Protein AF-A0A2T5B8F1-F1 (afdb_monomer_lite)

Sequence (82 aa):
MTVRRRCLVTGLGWVAAAVAVPVPVSFAVMNTPPDNDEAVRAEYRRLQARGTVEAYELFIERHPDHPLADDARRALERLRRK

Structure (mmCIF, N/CA/C/O backbone):
data_AF-A0A2T5B8F1-F1
#
_entry.id   AF-A0A2T5B8F1-F1
#
loop_
_atom_site.group_PDB
_atom_site.id
_atom_site.type_symbol
_atom_site.label_atom_id
_atom_site.label_alt_id
_atom_site.label_comp_id
_atom_site.label_asym_id
_atom_site.label_entity_id
_atom_site.label_seq_id
_atom_site.pdbx_PDB_ins_code
_atom_site.Cartn_x
_atom_site.Cartn_y
_atom_site.Cartn_z
_atom_site.occupancy
_atom_site.B_iso_or_equiv
_atom_site.auth_seq_id
_atom_site.a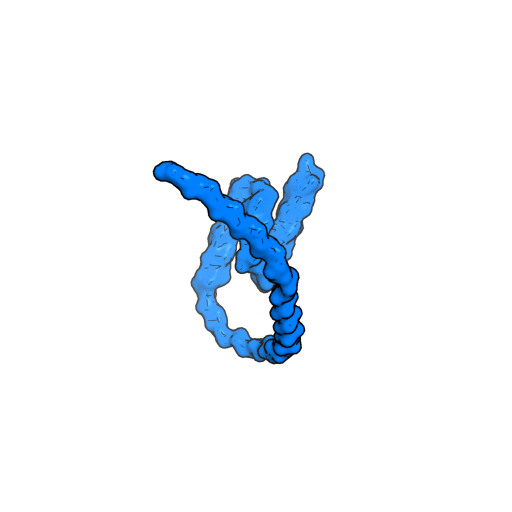uth_comp_id
_atom_site.auth_asym_id
_atom_site.auth_atom_id
_atom_site.pdbx_PDB_model_num
ATOM 1 N N . MET A 1 1 ? -4.370 57.798 2.094 1.00 43.38 1 MET A N 1
ATOM 2 C CA . MET A 1 1 ? -5.636 57.045 1.961 1.00 43.38 1 MET A CA 1
ATOM 3 C C . MET A 1 1 ? -6.408 57.535 0.743 1.00 43.38 1 MET A C 1
ATOM 5 O O . MET A 1 1 ? -6.758 58.701 0.733 1.00 43.38 1 MET A O 1
ATOM 9 N N . THR A 1 2 ? -6.662 56.687 -0.260 1.00 38.56 2 THR A N 1
ATOM 10 C CA . THR A 1 2 ? -7.872 56.691 -1.120 1.00 38.56 2 THR A CA 1
ATOM 11 C C . THR A 1 2 ? -7.847 55.399 -1.941 1.00 38.56 2 THR A C 1
ATOM 13 O O . THR A 1 2 ? -6.922 55.144 -2.706 1.00 38.56 2 THR A O 1
ATOM 16 N N . VAL A 1 3 ? -8.844 54.549 -1.712 1.00 51.16 3 VAL A N 1
ATOM 17 C CA . VAL A 1 3 ? -9.049 53.242 -2.343 1.00 51.16 3 VAL A CA 1
ATOM 18 C C . VAL A 1 3 ? -9.670 53.444 -3.717 1.00 51.16 3 VAL A C 1
ATOM 20 O O . VAL A 1 3 ? -10.716 54.077 -3.786 1.00 51.16 3 VAL A O 1
ATOM 23 N N . ARG A 1 4 ? -9.137 52.824 -4.779 1.00 52.50 4 ARG A N 1
ATOM 24 C CA . ARG A 1 4 ? -9.939 52.475 -5.966 1.00 52.50 4 ARG A CA 1
ATOM 25 C C . ARG A 1 4 ? -9.501 51.144 -6.568 1.00 52.50 4 ARG A C 1
ATOM 27 O O . ARG A 1 4 ? -8.718 51.070 -7.506 1.00 52.50 4 ARG A O 1
ATOM 34 N N . ARG A 1 5 ? -10.083 50.091 -5.991 1.00 58.53 5 ARG A N 1
ATOM 35 C CA . ARG A 1 5 ? -10.249 48.765 -6.588 1.00 58.53 5 ARG A CA 1
ATOM 36 C C . ARG A 1 5 ? -10.872 48.923 -7.975 1.00 58.53 5 ARG A C 1
ATOM 38 O O . ARG A 1 5 ? -11.956 49.493 -8.089 1.00 58.53 5 ARG A O 1
ATOM 45 N N . ARG A 1 6 ? -10.221 48.393 -9.007 1.00 57.81 6 ARG A N 1
ATOM 46 C CA . ARG A 1 6 ? -10.840 48.200 -10.318 1.00 57.81 6 ARG A CA 1
ATOM 47 C C . ARG A 1 6 ? -10.597 46.761 -10.745 1.00 57.81 6 ARG A C 1
ATOM 49 O O . ARG A 1 6 ? -9.542 46.393 -11.241 1.00 57.81 6 ARG A O 1
ATOM 56 N N . CYS A 1 7 ? -11.588 45.955 -10.396 1.00 43.66 7 CYS A N 1
ATOM 57 C CA . CYS A 1 7 ? -11.784 44.592 -10.839 1.00 43.66 7 CYS A CA 1
ATOM 58 C C . CYS A 1 7 ? -12.141 44.636 -12.330 1.00 43.66 7 CYS A C 1
ATOM 60 O O . CYS A 1 7 ? -13.079 45.342 -12.694 1.00 43.66 7 CYS A O 1
ATOM 62 N N . LEU A 1 8 ? -11.404 43.914 -13.170 1.00 53.09 8 LEU A N 1
ATOM 63 C CA . LEU A 1 8 ? -11.844 43.518 -14.505 1.00 53.09 8 LEU A CA 1
ATOM 64 C C . LEU A 1 8 ? -11.390 42.074 -14.712 1.00 53.09 8 LEU A C 1
ATOM 66 O O . LEU A 1 8 ? -10.246 41.791 -15.052 1.00 53.09 8 LEU A O 1
ATOM 70 N N . VAL A 1 9 ? -12.321 41.171 -14.421 1.00 55.06 9 VAL A N 1
ATOM 71 C CA . VAL A 1 9 ? -12.314 39.787 -14.884 1.00 55.06 9 VAL A CA 1
ATOM 72 C C . VAL A 1 9 ? -12.492 39.823 -16.404 1.00 55.06 9 VAL A C 1
ATOM 74 O O . VAL A 1 9 ? -13.389 40.514 -16.875 1.00 55.06 9 VAL A O 1
ATOM 77 N N . THR A 1 10 ? -11.651 39.142 -17.181 1.00 56.06 10 THR A N 1
ATOM 78 C CA . THR A 1 10 ? -11.977 38.710 -18.557 1.00 56.06 10 THR A CA 1
ATOM 79 C C . THR A 1 10 ? -10.989 37.642 -19.048 1.00 56.06 10 THR A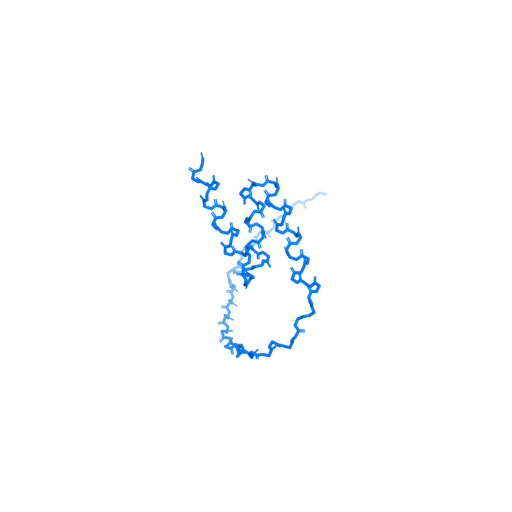 C 1
ATOM 81 O O . THR A 1 10 ? -9.782 37.842 -18.978 1.00 56.06 10 THR A O 1
ATOM 84 N N . GLY A 1 11 ? -11.542 36.534 -19.566 1.00 54.09 11 GLY A N 1
ATOM 85 C CA . GLY A 1 11 ? -10.887 35.492 -20.383 1.00 54.09 11 GLY A CA 1
ATOM 86 C C . GLY A 1 11 ? -10.175 34.408 -19.570 1.00 54.09 11 GLY A C 1
ATOM 87 O O . GLY A 1 11 ? -9.090 34.640 -19.063 1.00 54.09 11 GLY A O 1
ATOM 88 N N . LEU A 1 12 ? -10.737 33.224 -19.294 1.00 60.44 12 LEU A N 1
ATOM 89 C CA . LEU A 1 12 ? -11.164 32.159 -20.223 1.00 60.44 12 LEU A CA 1
ATOM 90 C C . LEU A 1 12 ? -10.181 31.931 -21.383 1.00 60.44 12 LEU A C 1
ATOM 92 O O . LEU A 1 12 ? -10.196 32.671 -22.361 1.00 60.44 12 LEU A O 1
ATOM 96 N N . GLY A 1 13 ? -9.381 30.863 -21.282 1.00 49.56 13 GLY A N 1
ATOM 97 C CA . GLY A 1 13 ? -8.570 30.370 -22.396 1.00 49.56 13 GLY A CA 1
ATOM 98 C C . GLY A 1 13 ? -7.409 29.459 -21.997 1.00 49.56 13 GLY A C 1
ATOM 99 O O . GLY A 1 13 ? -6.281 29.717 -22.397 1.00 49.56 13 GLY A O 1
ATOM 100 N N . TRP A 1 14 ? -7.639 28.407 -21.205 1.00 61.97 14 TRP A N 1
ATOM 101 C CA . TRP A 1 14 ? -6.651 27.327 -21.081 1.00 61.97 14 TRP A CA 1
ATOM 102 C C . TRP A 1 14 ? -6.756 26.434 -22.318 1.00 61.97 14 TRP A C 1
ATOM 104 O O . TRP A 1 14 ? -7.627 25.572 -22.408 1.00 61.97 14 TRP A O 1
ATOM 114 N N . VAL A 1 15 ? -5.893 26.670 -23.303 1.00 58.16 15 VAL A N 1
ATOM 115 C CA . VAL A 1 15 ? -5.744 25.770 -24.449 1.00 58.16 15 VAL A CA 1
ATOM 116 C C . VAL A 1 15 ? -4.816 24.634 -24.019 1.00 58.16 15 VAL A C 1
ATOM 118 O O . VAL A 1 15 ? -3.597 24.749 -24.099 1.00 58.16 15 VAL A O 1
ATOM 121 N N . ALA A 1 16 ? -5.389 23.542 -23.511 1.00 55.12 16 ALA A N 1
ATOM 122 C CA . ALA A 1 16 ? -4.664 22.299 -23.267 1.00 55.12 16 ALA A CA 1
ATOM 123 C C . ALA A 1 16 ? -4.667 21.457 -24.552 1.00 55.12 16 ALA A C 1
ATOM 125 O O . ALA A 1 16 ? -5.570 20.658 -24.790 1.00 55.12 16 ALA A O 1
ATOM 126 N N . ALA A 1 17 ? -3.664 21.654 -25.406 1.00 54.44 17 ALA A N 1
ATOM 127 C CA . ALA A 1 17 ? -3.394 20.748 -26.516 1.00 54.44 17 ALA A CA 1
ATOM 128 C C . ALA A 1 17 ? -2.627 19.527 -25.983 1.00 54.44 17 ALA A C 1
ATOM 130 O O . ALA A 1 17 ? -1.400 19.536 -25.896 1.00 54.44 17 ALA A O 1
ATOM 131 N N . ALA A 1 18 ? -3.352 18.479 -25.589 1.00 57.06 18 ALA A N 1
ATOM 132 C CA . ALA A 1 18 ? -2.765 17.182 -25.274 1.00 57.06 18 ALA A CA 1
ATOM 133 C C . ALA A 1 18 ? -2.379 16.473 -26.582 1.00 57.06 18 ALA A C 1
ATOM 135 O O . ALA A 1 18 ? -3.187 15.772 -27.189 1.00 57.06 18 ALA A O 1
ATOM 136 N N . VAL A 1 19 ? -1.145 16.677 -27.043 1.00 56.56 19 VAL A N 1
ATOM 137 C CA . VAL A 1 19 ? -0.564 15.839 -28.097 1.00 56.56 19 VAL A CA 1
ATOM 138 C C . VAL A 1 19 ? -0.140 14.529 -27.441 1.00 56.56 19 VAL A C 1
ATOM 140 O O . VAL A 1 19 ? 0.863 14.471 -26.733 1.00 56.56 19 VAL A O 1
ATOM 143 N N . ALA A 1 20 ? -0.934 13.479 -27.638 1.00 59.06 20 ALA A N 1
ATOM 144 C CA . ALA A 1 20 ? -0.573 12.123 -27.251 1.00 59.06 20 ALA A CA 1
ATOM 145 C C . ALA A 1 20 ? 0.566 11.638 -28.158 1.00 59.06 20 ALA A C 1
ATOM 147 O O . ALA A 1 20 ? 0.335 11.183 -29.277 1.00 59.06 20 ALA A O 1
ATOM 148 N N . VAL A 1 21 ? 1.807 11.773 -27.692 1.00 66.12 21 VAL A N 1
ATOM 149 C CA . VAL A 1 21 ? 2.960 11.138 -28.332 1.00 66.12 21 VAL A CA 1
ATOM 150 C C . VAL A 1 21 ? 2.969 9.670 -27.895 1.00 66.12 21 VAL A C 1
ATOM 152 O O . VAL A 1 21 ? 3.097 9.415 -26.695 1.00 66.12 21 VAL A O 1
ATOM 155 N N . PRO A 1 22 ? 2.833 8.689 -28.805 1.00 61.56 22 PRO A N 1
ATOM 156 C CA . PRO A 1 22 ? 3.042 7.295 -28.448 1.00 61.56 22 PRO A CA 1
ATOM 157 C C . PRO A 1 22 ? 4.535 7.101 -28.171 1.00 61.56 22 PRO A C 1
ATOM 159 O O . PRO A 1 22 ? 5.348 7.055 -29.092 1.00 61.56 22 PRO A O 1
ATOM 162 N N . VAL A 1 23 ? 4.911 7.029 -26.894 1.00 63.00 23 VAL A N 1
A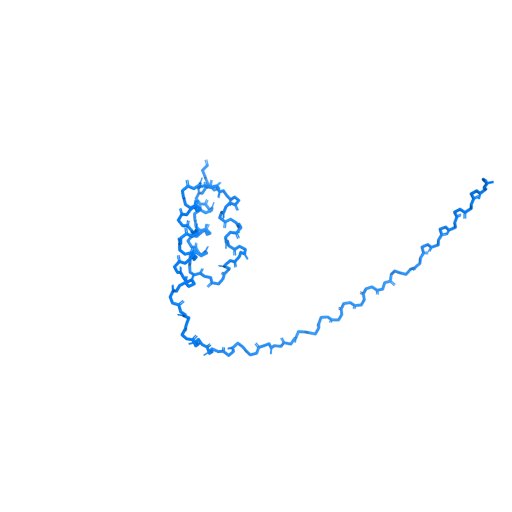TOM 163 C CA . VAL A 1 23 ? 6.250 6.582 -26.508 1.00 63.00 23 VAL A CA 1
ATOM 164 C C . VAL A 1 23 ? 6.370 5.095 -26.857 1.00 63.00 23 VAL A C 1
ATOM 166 O O . VAL A 1 23 ? 5.597 4.292 -26.329 1.00 63.00 23 VAL A O 1
ATOM 169 N N . PRO A 1 24 ? 7.293 4.686 -27.747 1.00 56.50 24 PRO A N 1
ATOM 170 C CA . PRO A 1 24 ? 7.609 3.276 -27.880 1.00 56.50 24 PRO A CA 1
ATOM 171 C C . PRO A 1 24 ? 8.218 2.843 -26.547 1.00 56.50 24 PRO A C 1
ATOM 173 O O . PRO A 1 24 ? 9.274 3.339 -26.150 1.00 56.50 24 PRO A O 1
ATOM 176 N N . VAL A 1 25 ? 7.532 1.956 -25.826 1.00 55.75 25 VAL A N 1
ATOM 177 C CA . VAL A 1 25 ? 8.075 1.336 -24.616 1.00 55.75 25 VAL A CA 1
ATOM 178 C C . VAL A 1 25 ? 9.157 0.368 -25.079 1.00 55.75 25 VAL A C 1
ATOM 180 O O . VAL A 1 25 ? 8.922 -0.817 -25.300 1.00 55.75 25 VAL A O 1
ATOM 183 N N . SER A 1 26 ? 10.345 0.909 -25.333 1.00 57.25 26 SER A N 1
ATOM 184 C CA . SER A 1 26 ? 11.539 0.128 -25.600 1.00 57.25 26 SER A CA 1
ATOM 185 C C . SER A 1 26 ? 11.787 -0.741 -24.374 1.00 57.25 26 SER A C 1
ATOM 187 O O . SER A 1 26 ? 12.178 -0.241 -23.321 1.00 57.25 26 SER A O 1
ATOM 189 N N . PHE A 1 27 ? 11.539 -2.043 -24.519 1.00 53.03 27 PHE A N 1
ATOM 190 C CA . PHE A 1 27 ? 11.878 -3.110 -23.577 1.00 53.03 27 PHE A CA 1
ATOM 191 C C . PHE A 1 27 ? 13.408 -3.269 -23.504 1.00 53.03 27 PHE A C 1
ATOM 193 O O . PHE A 1 27 ? 13.982 -4.296 -23.844 1.00 53.03 27 PHE A O 1
ATOM 200 N N . ALA A 1 28 ? 14.097 -2.203 -23.115 1.00 52.97 28 ALA A N 1
ATOM 201 C CA . ALA A 1 28 ? 15.485 -2.231 -22.709 1.00 52.97 28 ALA A CA 1
ATOM 202 C C . ALA A 1 28 ? 15.487 -2.352 -21.186 1.00 52.97 28 ALA A C 1
ATOM 204 O O . ALA A 1 28 ? 15.778 -1.391 -20.476 1.00 52.97 28 ALA A O 1
ATOM 205 N N . VAL A 1 29 ? 15.130 -3.537 -20.674 1.00 59.09 29 VAL A N 1
ATOM 206 C CA . VAL A 1 29 ? 15.401 -3.881 -19.273 1.00 59.09 29 VAL A CA 1
ATOM 207 C C . VAL A 1 29 ? 16.903 -4.155 -19.158 1.00 59.09 29 VAL A C 1
ATOM 209 O O . VAL A 1 29 ? 17.402 -5.277 -19.152 1.00 59.09 29 VAL A O 1
ATOM 212 N N . MET A 1 30 ? 17.664 -3.068 -19.187 1.00 56.84 30 MET A N 1
ATOM 213 C CA . MET A 1 30 ? 19.072 -3.059 -18.842 1.00 56.84 30 MET A CA 1
ATOM 214 C C . MET A 1 30 ? 19.132 -3.323 -17.335 1.00 56.84 30 MET A C 1
ATOM 216 O O . MET A 1 30 ? 18.982 -2.398 -16.551 1.00 56.84 30 MET A O 1
ATOM 220 N N . ASN A 1 31 ? 19.233 -4.602 -16.962 1.00 58.56 31 ASN A N 1
ATOM 221 C CA . ASN A 1 31 ? 19.748 -5.118 -15.690 1.00 58.56 31 ASN A CA 1
ATOM 222 C C . ASN A 1 31 ? 19.622 -4.129 -14.506 1.00 58.56 31 ASN A C 1
ATOM 224 O O . ASN A 1 31 ? 20.565 -3.400 -14.193 1.00 58.56 31 ASN A O 1
ATOM 228 N N . THR A 1 32 ? 18.443 -4.072 -13.879 1.00 58.19 32 THR A N 1
ATOM 229 C CA . THR A 1 32 ? 18.235 -3.305 -12.645 1.00 58.19 32 THR A CA 1
ATOM 230 C C . THR A 1 32 ? 19.194 -3.843 -11.575 1.00 58.19 32 THR A C 1
ATOM 232 O O . THR A 1 32 ? 19.154 -5.042 -11.291 1.00 58.19 32 THR A O 1
ATOM 235 N N . P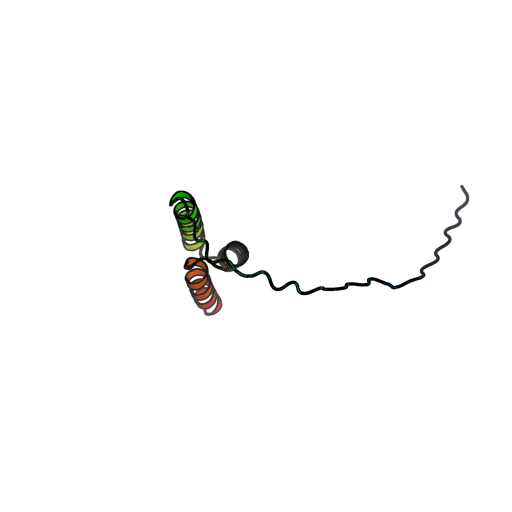RO A 1 33 ? 20.061 -3.011 -10.968 1.00 57.25 33 PRO A N 1
ATOM 236 C CA . PRO A 1 33 ? 20.840 -3.442 -9.816 1.00 57.25 33 PRO A CA 1
ATOM 237 C C . PRO A 1 33 ? 19.878 -3.908 -8.704 1.00 57.25 33 PRO A C 1
ATOM 239 O O . PRO A 1 33 ? 18.905 -3.200 -8.427 1.00 57.25 33 PRO A O 1
ATOM 242 N N . PRO A 1 34 ? 20.128 -5.058 -8.045 1.00 58.16 34 PRO A N 1
ATOM 243 C CA . PRO A 1 34 ? 19.199 -5.682 -7.089 1.00 58.16 34 PRO A CA 1
ATOM 244 C C . PRO A 1 34 ? 18.856 -4.800 -5.875 1.00 58.16 34 PRO A C 1
ATOM 246 O O . PRO A 1 34 ? 17.915 -5.091 -5.137 1.00 58.16 34 PRO A O 1
ATOM 249 N N . ASP A 1 35 ? 19.600 -3.712 -5.671 1.00 62.69 35 ASP A N 1
ATOM 250 C CA . ASP A 1 35 ? 19.431 -2.785 -4.558 1.00 62.69 35 ASP A CA 1
ATOM 251 C C . ASP A 1 35 ? 18.104 -2.010 -4.608 1.00 62.69 35 ASP A C 1
ATOM 253 O O . ASP A 1 35 ? 17.553 -1.675 -3.556 1.00 62.69 35 ASP A O 1
ATOM 257 N N . ASN A 1 36 ? 17.551 -1.740 -5.801 1.00 72.81 36 ASN A N 1
ATOM 258 C CA . ASN A 1 36 ? 16.286 -1.003 -5.907 1.00 72.81 36 ASN A CA 1
ATOM 259 C C . ASN A 1 36 ? 15.090 -1.872 -5.478 1.00 72.81 36 ASN A C 1
ATOM 261 O O . ASN A 1 36 ? 14.310 -1.458 -4.620 1.00 72.81 36 ASN A O 1
ATOM 265 N N . ASP A 1 37 ? 15.004 -3.108 -5.978 1.00 84.50 37 ASP A N 1
ATOM 266 C CA . ASP A 1 37 ? 13.975 -4.075 -5.579 1.00 84.50 37 ASP A CA 1
ATOM 267 C C . ASP A 1 37 ? 14.053 -4.432 -4.083 1.00 84.50 37 ASP A C 1
ATOM 269 O O . ASP A 1 37 ? 13.031 -4.615 -3.414 1.00 84.50 37 ASP A O 1
ATOM 273 N N . GLU A 1 38 ? 15.259 -4.522 -3.513 1.00 86.69 38 GLU A N 1
ATOM 274 C CA . GLU A 1 38 ? 15.453 -4.762 -2.077 1.00 86.69 38 GLU A CA 1
ATOM 275 C C . GLU A 1 38 ? 14.893 -3.612 -1.226 1.00 86.69 38 GLU A C 1
ATOM 277 O O . GLU A 1 38 ? 14.202 -3.853 -0.228 1.00 86.69 38 GLU A O 1
ATOM 282 N N . ALA A 1 39 ? 15.131 -2.362 -1.636 1.00 87.25 39 ALA A N 1
ATOM 283 C CA . ALA A 1 39 ? 14.600 -1.185 -0.957 1.00 87.25 39 ALA A CA 1
ATOM 284 C C . ALA A 1 39 ? 13.063 -1.152 -0.996 1.00 87.25 39 ALA A C 1
ATOM 286 O O . ALA A 1 39 ? 12.428 -0.946 0.043 1.00 87.25 39 ALA A O 1
ATOM 287 N N . VAL A 1 40 ? 12.462 -1.451 -2.153 1.00 89.62 40 VAL A N 1
ATOM 288 C CA . VAL A 1 40 ? 10.999 -1.521 -2.312 1.00 89.62 40 VAL A CA 1
ATOM 289 C C . VAL A 1 40 ? 10.408 -2.646 -1.453 1.00 89.62 40 VAL A C 1
ATOM 291 O O . VAL A 1 40 ? 9.410 -2.448 -0.753 1.00 89.62 40 VAL A O 1
ATOM 294 N N . ARG A 1 41 ? 11.062 -3.815 -1.399 1.00 91.38 41 ARG A N 1
ATOM 295 C CA . ARG A 1 41 ? 10.684 -4.922 -0.498 1.00 91.38 41 ARG A CA 1
ATOM 296 C C . ARG A 1 41 ? 10.775 -4.532 0.976 1.00 91.38 41 ARG A C 1
ATOM 298 O O . ARG A 1 41 ? 9.919 -4.921 1.778 1.00 91.38 41 ARG A O 1
ATOM 305 N N . ALA A 1 42 ? 11.811 -3.795 1.367 1.00 92.25 42 ALA A N 1
ATOM 306 C CA . ALA A 1 42 ? 11.975 -3.317 2.734 1.00 92.25 42 ALA A CA 1
ATOM 307 C C . ALA A 1 42 ? 10.889 -2.301 3.115 1.00 92.25 42 ALA A C 1
ATOM 309 O O . ALA A 1 42 ? 10.344 -2.391 4.217 1.00 92.25 42 ALA A O 1
ATOM 310 N N . GLU A 1 43 ? 10.532 -1.385 2.213 1.00 90.50 43 GLU A N 1
ATOM 311 C CA . GLU A 1 43 ? 9.413 -0.466 2.416 1.00 90.50 43 GLU A CA 1
ATOM 312 C C . GLU A 1 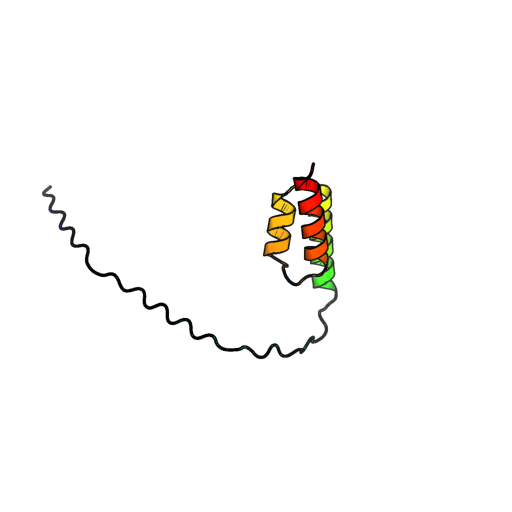43 ? 8.101 -1.237 2.571 1.00 90.50 43 GLU A C 1
ATOM 314 O O . GLU A 1 43 ? 7.422 -1.074 3.585 1.00 90.50 43 GLU A O 1
ATOM 319 N N . TYR A 1 44 ? 7.805 -2.174 1.666 1.00 93.19 44 TYR A N 1
ATOM 320 C CA . TYR A 1 44 ? 6.587 -2.981 1.731 1.00 93.19 44 TYR A CA 1
ATOM 321 C C . TYR A 1 44 ? 6.447 -3.753 3.053 1.00 93.19 44 TYR A C 1
ATOM 323 O O . TYR A 1 44 ? 5.367 -3.789 3.647 1.00 93.19 44 TYR A O 1
ATOM 331 N N . ARG A 1 45 ? 7.542 -4.312 3.589 1.00 94.19 45 ARG A N 1
ATOM 332 C CA . ARG A 1 45 ? 7.543 -4.952 4.920 1.00 94.19 45 ARG A CA 1
ATOM 333 C C . ARG A 1 45 ? 7.140 -3.988 6.038 1.00 94.19 45 ARG A C 1
ATOM 335 O O . ARG A 1 45 ? 6.405 -4.381 6.943 1.00 94.19 45 ARG A O 1
ATOM 342 N N . ARG A 1 46 ? 7.575 -2.725 5.979 1.00 93.06 46 ARG A N 1
ATOM 343 C CA . ARG A 1 46 ? 7.172 -1.702 6.961 1.00 93.06 46 ARG A CA 1
ATOM 344 C C . ARG A 1 46 ? 5.683 -1.384 6.857 1.00 93.06 46 ARG A C 1
ATOM 346 O O . ARG A 1 46 ? 5.044 -1.183 7.886 1.00 93.06 46 ARG A O 1
ATOM 353 N N . LEU A 1 47 ? 5.124 -1.367 5.649 1.00 91.69 47 LEU A N 1
ATOM 354 C CA . LEU A 1 47 ? 3.691 -1.137 5.438 1.00 91.69 47 LEU A CA 1
ATOM 355 C C . LEU A 1 47 ? 2.859 -2.305 5.961 1.00 91.69 47 LEU A C 1
ATOM 357 O O . LEU A 1 47 ? 1.866 -2.075 6.642 1.00 91.69 47 LEU A O 1
ATOM 361 N N . GLN A 1 48 ? 3.311 -3.543 5.741 1.00 91.50 48 GLN A N 1
ATOM 362 C CA . GLN A 1 48 ? 2.674 -4.730 6.315 1.00 91.50 48 GLN A CA 1
ATOM 363 C C . GLN A 1 48 ? 2.652 -4.711 7.845 1.00 91.50 48 GLN A C 1
ATOM 365 O O . GLN A 1 48 ? 1.642 -5.074 8.439 1.00 91.50 48 GLN A O 1
ATOM 370 N N . ALA A 1 49 ? 3.726 -4.237 8.484 1.00 92.38 49 ALA A N 1
ATOM 371 C CA . ALA A 1 49 ? 3.760 -4.079 9.936 1.00 92.38 49 ALA A CA 1
ATOM 372 C C . ALA A 1 49 ? 2.787 -2.997 10.443 1.00 92.38 49 ALA A C 1
ATOM 374 O O . ALA A 1 49 ? 2.252 -3.126 11.541 1.00 92.38 49 ALA A O 1
ATOM 375 N N . ARG A 1 50 ? 2.548 -1.937 9.656 1.00 91.06 50 ARG A N 1
ATOM 376 C CA . ARG A 1 50 ? 1.569 -0.885 9.984 1.00 91.06 50 ARG A CA 1
ATOM 377 C C . ARG A 1 50 ? 0.132 -1.346 9.754 1.00 91.06 50 ARG A C 1
ATOM 379 O O . ARG A 1 50 ? -0.737 -1.026 10.556 1.00 91.06 50 ARG A O 1
ATOM 386 N N . GLY A 1 51 ? -0.117 -2.065 8.661 1.00 89.75 51 GLY A N 1
ATOM 387 C CA . GLY A 1 51 ? -1.426 -2.627 8.340 1.00 89.75 51 GLY A CA 1
ATOM 388 C C . GLY A 1 51 ? -2.529 -1.585 8.122 1.00 89.75 51 GLY A C 1
ATOM 389 O O . GLY A 1 51 ? -3.690 -1.884 8.385 1.00 89.75 51 GLY A O 1
ATOM 390 N N . THR A 1 52 ? -2.197 -0.366 7.682 1.00 93.56 52 THR A N 1
ATOM 391 C CA . THR A 1 52 ? -3.176 0.713 7.456 1.00 93.56 52 THR A CA 1
ATOM 392 C C . THR A 1 52 ? -3.490 0.903 5.975 1.00 93.56 52 THR A C 1
ATOM 394 O O . THR A 1 52 ? -2.624 0.733 5.121 1.00 93.56 52 THR A O 1
ATOM 397 N N . VAL A 1 53 ? -4.730 1.298 5.675 1.00 93.25 53 VAL A N 1
ATOM 398 C CA . VAL A 1 53 ? -5.230 1.558 4.310 1.00 93.25 53 VAL A CA 1
ATOM 399 C C . VAL A 1 53 ? -4.347 2.581 3.583 1.00 93.25 53 VAL A C 1
ATOM 401 O O . VAL A 1 53 ? -3.801 2.277 2.527 1.00 93.25 53 VAL A O 1
ATOM 404 N N . GLU A 1 54 ? -4.111 3.732 4.213 1.00 92.31 54 GLU A N 1
ATOM 405 C CA . GLU A 1 54 ? -3.313 4.839 3.663 1.00 92.31 54 GLU A CA 1
ATOM 406 C C . GLU A 1 54 ? -1.873 4.423 3.310 1.00 92.31 54 GLU A C 1
ATOM 408 O O . GLU A 1 54 ? -1.317 4.840 2.297 1.00 92.31 54 GLU A O 1
ATOM 413 N N . ALA A 1 55 ? -1.261 3.548 4.118 1.00 93.00 55 ALA A N 1
ATOM 414 C CA . ALA A 1 55 ? 0.099 3.072 3.880 1.00 93.00 55 ALA A CA 1
ATOM 415 C C . ALA A 1 55 ? 0.195 2.234 2.595 1.00 93.00 55 ALA A C 1
ATOM 417 O O . ALA A 1 55 ? 1.156 2.372 1.838 1.00 93.00 55 ALA A O 1
ATOM 418 N N . TYR A 1 56 ? -0.797 1.380 2.338 1.00 94.06 56 TYR A N 1
ATOM 419 C CA . TYR A 1 56 ? -0.847 0.595 1.107 1.00 94.06 56 TYR A CA 1
ATOM 420 C C . TYR A 1 56 ? -1.194 1.454 -0.112 1.00 94.06 56 TYR A C 1
ATOM 422 O O . TYR A 1 56 ? -0.608 1.238 -1.169 1.00 94.06 56 TYR A O 1
ATOM 430 N N . GLU A 1 57 ? -2.085 2.440 0.023 1.00 93.81 57 GLU A N 1
ATOM 431 C CA . GLU A 1 57 ? -2.436 3.367 -1.065 1.00 93.81 57 GLU A CA 1
ATOM 432 C C . GLU A 1 57 ? -1.214 4.151 -1.550 1.00 93.81 57 GLU A C 1
ATOM 434 O O . GLU A 1 57 ? -0.874 4.076 -2.730 1.00 93.81 57 GLU A O 1
ATOM 439 N N . LEU A 1 58 ? -0.470 4.768 -0.626 1.00 93.31 58 LEU A N 1
ATOM 440 C CA . LEU A 1 58 ? 0.755 5.505 -0.948 1.00 93.31 58 LEU A CA 1
ATOM 441 C C . LEU A 1 58 ? 1.806 4.636 -1.651 1.00 93.31 58 LEU A C 1
ATOM 443 O O . LEU A 1 58 ? 2.563 5.124 -2.488 1.00 93.31 58 LEU A O 1
ATOM 447 N N . PHE A 1 59 ? 1.884 3.350 -1.314 1.00 94.31 59 PHE A N 1
ATOM 448 C CA . PHE A 1 59 ? 2.811 2.425 -1.963 1.00 94.31 59 PHE A CA 1
ATOM 449 C C . PHE A 1 59 ? 2.393 2.082 -3.387 1.00 94.31 59 PHE A C 1
ATOM 451 O O . PHE A 1 59 ? 3.240 2.044 -4.276 1.00 94.31 59 PHE A O 1
ATOM 458 N N . ILE A 1 60 ? 1.095 1.871 -3.612 1.00 93.94 60 ILE A N 1
ATOM 459 C CA . ILE A 1 60 ? 0.545 1.610 -4.945 1.00 93.94 60 ILE A CA 1
ATOM 460 C C . ILE A 1 60 ? 0.732 2.836 -5.844 1.00 93.94 60 ILE A C 1
ATOM 462 O O . ILE A 1 60 ? 1.064 2.676 -7.013 1.00 93.94 60 ILE A O 1
ATOM 466 N N . GLU A 1 61 ? 0.561 4.046 -5.307 1.00 93.00 61 GLU A N 1
ATOM 467 C CA . GLU A 1 61 ? 0.783 5.292 -6.050 1.00 93.00 61 GLU A CA 1
ATOM 468 C C . GLU A 1 61 ? 2.254 5.496 -6.432 1.00 93.00 61 GLU A C 1
ATOM 470 O O . GLU A 1 61 ? 2.542 5.971 -7.529 1.00 93.00 61 GLU A O 1
ATOM 475 N N . ARG A 1 62 ? 3.196 5.127 -5.553 1.00 90.19 62 ARG A N 1
ATOM 476 C CA . ARG A 1 62 ? 4.639 5.260 -5.827 1.00 90.19 62 ARG A CA 1
ATOM 477 C C . ARG A 1 62 ? 5.200 4.163 -6.721 1.00 90.19 62 ARG A C 1
ATOM 479 O O . ARG A 1 62 ? 6.132 4.423 -7.476 1.00 90.19 62 ARG A O 1
ATOM 486 N N . HIS A 1 63 ? 4.671 2.947 -6.613 1.00 90.69 63 HIS A N 1
ATOM 487 C CA . HIS A 1 63 ? 5.195 1.770 -7.303 1.00 90.69 63 HIS A CA 1
ATOM 488 C C . HIS A 1 63 ? 4.114 1.025 -8.103 1.00 90.69 63 HIS A C 1
ATOM 490 O O . HIS A 1 63 ? 3.969 -0.183 -7.925 1.00 90.69 63 HIS A O 1
ATOM 496 N N . PRO A 1 64 ? 3.361 1.690 -9.000 1.00 89.31 64 PRO A N 1
ATOM 497 C CA . PRO A 1 64 ? 2.210 1.078 -9.668 1.00 89.31 64 PRO A CA 1
ATOM 498 C C . PRO A 1 64 ? 2.567 -0.118 -10.565 1.00 89.31 64 PRO A C 1
ATOM 500 O O . PRO A 1 64 ? 1.728 -1.009 -10.717 1.00 89.31 64 PRO A O 1
ATOM 503 N N . ASP A 1 65 ? 3.787 -0.147 -11.112 1.00 87.50 65 ASP A N 1
ATOM 504 C CA . ASP A 1 65 ? 4.314 -1.201 -11.994 1.00 87.50 65 ASP A CA 1
ATOM 505 C C . ASP A 1 65 ? 5.079 -2.316 -11.252 1.00 87.50 65 ASP A C 1
ATOM 507 O O . ASP A 1 65 ? 5.543 -3.275 -11.868 1.00 87.50 65 ASP A O 1
ATOM 511 N N . HIS A 1 66 ? 5.248 -2.210 -9.930 1.00 88.06 66 HIS A N 1
ATOM 512 C CA . HIS A 1 66 ? 6.001 -3.199 -9.159 1.00 88.06 66 HIS A CA 1
ATOM 513 C C . HIS A 1 66 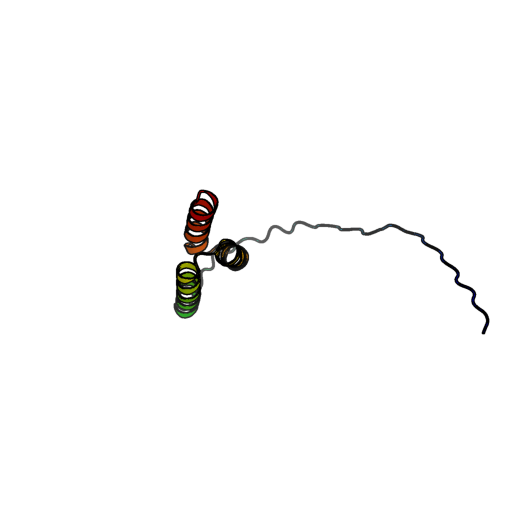? 5.106 -4.393 -8.776 1.00 88.06 66 HIS A C 1
ATOM 515 O O . HIS A 1 66 ? 3.977 -4.178 -8.332 1.00 88.06 66 HIS A O 1
ATOM 521 N N . PRO A 1 67 ? 5.587 -5.652 -8.819 1.00 89.25 67 PRO A N 1
ATOM 522 C CA . PRO A 1 67 ? 4.769 -6.830 -8.486 1.00 89.25 67 PRO A CA 1
ATOM 523 C C . PRO A 1 67 ? 4.169 -6.789 -7.069 1.00 89.25 67 PRO A C 1
ATOM 525 O O . PRO A 1 67 ? 3.057 -7.254 -6.837 1.00 89.25 67 PRO A O 1
ATOM 528 N N . LEU A 1 68 ? 4.865 -6.167 -6.112 1.00 90.94 68 LEU A N 1
ATOM 529 C CA . LEU A 1 68 ? 4.334 -5.968 -4.752 1.00 90.94 68 LEU A CA 1
ATOM 530 C C . LEU A 1 68 ? 3.138 -5.011 -4.684 1.00 90.94 68 LEU A C 1
ATOM 532 O O . LEU A 1 68 ? 2.424 -5.025 -3.684 1.00 90.94 68 LEU A O 1
ATOM 536 N N . ALA A 1 69 ? 2.910 -4.162 -5.689 1.00 91.81 69 ALA A N 1
ATOM 537 C CA . ALA A 1 69 ? 1.737 -3.295 -5.698 1.00 91.81 69 ALA A CA 1
ATOM 538 C C . ALA A 1 69 ? 0.448 -4.098 -5.879 1.00 91.81 69 ALA A C 1
ATOM 540 O O . ALA A 1 69 ? -0.570 -3.746 -5.287 1.00 91.81 69 ALA A O 1
ATOM 541 N N . ASP A 1 70 ? 0.487 -5.221 -6.599 1.00 93.25 70 ASP A N 1
ATOM 542 C CA . ASP A 1 70 ? -0.655 -6.135 -6.665 1.00 93.25 70 ASP A CA 1
ATOM 543 C C . ASP A 1 70 ? -0.933 -6.790 -5.310 1.00 93.25 70 ASP A C 1
ATOM 545 O O . ASP A 1 70 ? -2.087 -6.871 -4.879 1.00 93.25 70 ASP A O 1
ATOM 549 N N . ASP A 1 71 ? 0.113 -7.189 -4.586 1.00 92.94 71 ASP A N 1
ATOM 550 C CA . ASP A 1 71 ? -0.033 -7.698 -3.221 1.00 92.94 71 ASP A CA 1
ATOM 551 C C . ASP A 1 71 ? -0.570 -6.621 -2.266 1.00 92.94 71 ASP A C 1
ATOM 553 O O . ASP A 1 71 ? -1.455 -6.903 -1.449 1.00 92.94 71 ASP A O 1
ATOM 557 N N . ALA A 1 72 ? -0.100 -5.377 -2.407 1.00 93.94 72 ALA A N 1
ATOM 558 C CA . ALA A 1 72 ? -0.588 -4.223 -1.659 1.00 93.94 72 ALA A CA 1
ATOM 559 C C . ALA A 1 72 ? -2.078 -3.966 -1.924 1.00 93.94 72 ALA A C 1
ATOM 561 O O . ALA A 1 72 ? -2.840 -3.772 -0.976 1.00 93.94 72 ALA A O 1
ATOM 562 N N . ARG A 1 73 ? -2.522 -4.038 -3.189 1.00 94.00 73 ARG A N 1
ATOM 563 C CA . ARG A 1 73 ? -3.939 -3.911 -3.576 1.00 94.00 73 ARG A CA 1
ATOM 564 C C . ARG A 1 73 ? -4.791 -4.982 -2.897 1.00 94.00 73 ARG A C 1
ATOM 566 O O . ARG A 1 73 ? -5.803 -4.661 -2.281 1.00 94.00 73 ARG A O 1
ATOM 573 N N . ARG A 1 74 ? -4.353 -6.245 -2.910 1.00 94.50 74 ARG A N 1
ATOM 574 C CA . ARG A 1 74 ? -5.070 -7.339 -2.224 1.00 94.50 74 ARG A CA 1
ATOM 575 C C . ARG A 1 74 ? -5.117 -7.137 -0.708 1.00 94.50 74 ARG A C 1
ATOM 577 O O . ARG A 1 74 ? -6.129 -7.432 -0.071 1.00 94.50 74 ARG A O 1
ATOM 584 N N . ALA A 1 75 ? -4.027 -6.666 -0.102 1.00 92.31 75 ALA A N 1
ATOM 585 C CA . ALA A 1 75 ? -3.987 -6.363 1.327 1.00 92.31 75 ALA A CA 1
ATOM 586 C C . ALA A 1 75 ? -4.954 -5.227 1.693 1.00 92.31 75 ALA A C 1
ATOM 588 O O . ALA A 1 75 ? -5.704 -5.358 2.661 1.00 92.31 75 ALA A O 1
ATOM 589 N N . LEU A 1 76 ? -4.994 -4.177 0.873 1.00 93.12 76 LEU A N 1
ATOM 590 C CA . LEU A 1 76 ? -5.922 -3.058 0.991 1.00 93.12 76 LEU A CA 1
ATOM 591 C C . LEU A 1 76 ? -7.383 -3.521 0.917 1.00 93.12 76 LEU A C 1
ATOM 593 O O . LEU A 1 76 ? -8.187 -3.154 1.771 1.00 93.12 76 LEU A O 1
ATOM 597 N N . GLU A 1 77 ? -7.730 -4.376 -0.047 1.00 94.44 77 GLU A N 1
ATOM 598 C CA . GLU A 1 77 ? -9.076 -4.950 -0.151 1.00 94.44 77 GLU A CA 1
ATOM 599 C C . GLU A 1 77 ? -9.460 -5.752 1.096 1.00 94.44 77 GLU A C 1
ATOM 601 O O . GLU A 1 77 ? -10.580 -5.627 1.586 1.00 94.44 77 GLU A O 1
ATOM 606 N N . ARG A 1 78 ? -8.542 -6.558 1.646 1.00 92.12 78 ARG A N 1
ATOM 607 C CA . ARG A 1 78 ? -8.797 -7.308 2.888 1.00 92.12 78 ARG A CA 1
ATOM 608 C C . ARG A 1 78 ? -9.041 -6.385 4.076 1.00 92.12 78 ARG A C 1
ATOM 610 O O . ARG A 1 78 ? -9.929 -6.671 4.870 1.00 92.12 78 ARG A O 1
ATOM 617 N N . LEU A 1 79 ? -8.273 -5.303 4.189 1.00 90.19 79 LEU A N 1
ATOM 618 C CA . LEU A 1 79 ? -8.446 -4.310 5.249 1.00 90.19 79 LEU A CA 1
ATOM 619 C C . LEU A 1 79 ? -9.777 -3.572 5.129 1.00 90.19 79 LEU A C 1
ATOM 621 O O . LEU A 1 79 ? -10.432 -3.361 6.137 1.00 90.19 79 LEU A O 1
ATOM 625 N N . ARG A 1 80 ? -10.200 -3.232 3.908 1.00 88.06 80 ARG A N 1
ATOM 626 C CA . ARG A 1 80 ? -11.488 -2.568 3.652 1.00 88.06 80 ARG A CA 1
ATOM 627 C C . ARG A 1 80 ? -12.700 -3.470 3.891 1.00 88.06 80 ARG A C 1
ATOM 629 O O . ARG A 1 80 ? -13.796 -2.962 4.091 1.00 88.06 80 ARG A O 1
ATOM 636 N N . ARG A 1 81 ? -12.525 -4.793 3.815 1.00 90.00 81 ARG A N 1
ATOM 637 C CA . ARG A 1 81 ? -13.584 -5.769 4.120 1.00 90.00 81 ARG A CA 1
ATOM 638 C C . ARG A 1 81 ? -13.711 -6.097 5.608 1.00 90.00 81 ARG A C 1
ATOM 640 O O . ARG A 1 81 ? -14.645 -6.811 5.964 1.00 90.00 81 ARG A O 1
ATOM 647 N N . LYS A 1 82 ? -12.755 -5.670 6.430 1.00 73.38 82 LYS A N 1
ATOM 648 C CA . LYS A 1 82 ? -12.752 -5.897 7.874 1.00 73.38 82 LYS A CA 1
ATOM 649 C C . LYS A 1 82 ? -13.498 -4.774 8.583 1.00 73.38 82 LYS A C 1
ATOM 651 O O . LYS A 1 82 ? -14.182 -5.102 9.574 1.00 73.38 82 LYS A O 1
#

Foldseek 3Di:
DDDDDDDDDDDDDDPPPPPPDPDPPPPPPPDDDVVVVVVLVVLLVVLVVVLDLVSLVVSCVVCVPDPCNVVSVVSNVVSVVD

Radius of gyration: 23.11 Å; chains: 1; bounding box: 34×65×38 Å

Organism: Mycoplana dimorpha (NCBI:txid28320)

Secondary structure (DSSP, 8-state):
---------------------------------THHHHHHHHHHHHHHHH--HHHHHHHHHH-TTSHHHHHHHHHHHHHHT-

InterPro domains:
  IPR011990 Tetratricopeptide-like helical domain superfamily [G3DSA:1.25.40.10] (28-82)

pLDDT: mean 75.85, std 17.97, range [38.56, 94.5]